Protein AF-A0A973CCP9-F1 (afdb_monomer_lite)

Secondary structure (DSSP, 8-state):
-HHHHHHHHHHHHHHHHTT---PPP----TT-----TT-----TTTS-------HHHHHHTPPPPP-----HHHHHHHHT------TT-EE----TT-HHHH-TT-TTS-HHHHSEE--TT-

Radius of gyration: 43.14 Å; chains: 1; bounding box: 107×55×73 Å

pLDDT: mean 78.89, std 13.03, range [52.41, 97.5]

Structure (mmCIF, N/CA/C/O backbone):
data_AF-A0A973CCP9-F1
#
_entry.id   AF-A0A973CCP9-F1
#
loop_
_atom_site.group_PDB
_atom_site.id
_atom_site.type_symbol
_atom_site.label_atom_id
_atom_site.label_alt_id
_atom_site.label_comp_id
_atom_site.label_asym_id
_atom_site.label_entity_id
_atom_site.label_seq_id
_atom_site.pdbx_PDB_ins_code
_atom_site.Cartn_x
_atom_site.Cartn_y
_atom_site.Cartn_z
_atom_site.occupancy
_atom_site.B_iso_or_equiv
_atom_site.auth_seq_id
_atom_site.auth_comp_id
_atom_site.auth_asym_id
_atom_site.auth_atom_id
_atom_site.pdbx_PDB_model_num
ATOM 1 N N . MET A 1 1 ? 90.053 -28.017 9.171 1.00 55.50 1 MET A N 1
ATOM 2 C CA . MET A 1 1 ? 88.942 -28.929 8.786 1.00 55.50 1 MET A CA 1
ATOM 3 C C . MET A 1 1 ? 87.514 -28.386 9.021 1.00 55.50 1 MET A C 1
ATOM 5 O O . MET A 1 1 ? 86.576 -29.005 8.535 1.00 55.50 1 MET A O 1
ATOM 9 N N . LYS A 1 2 ? 87.295 -27.249 9.716 1.00 58.47 2 LYS A N 1
ATOM 10 C CA . LYS A 1 2 ? 85.937 -26.723 10.021 1.00 58.47 2 LYS A CA 1
ATOM 11 C C . LYS A 1 2 ? 85.331 -25.833 8.913 1.00 58.47 2 LYS A C 1
ATOM 13 O O . LYS A 1 2 ? 84.115 -25.786 8.775 1.00 58.47 2 LYS A O 1
ATOM 18 N N . HIS A 1 3 ? 86.164 -25.172 8.101 1.00 62.78 3 HIS A N 1
ATOM 19 C CA . HIS A 1 3 ? 85.718 -24.270 7.024 1.00 62.78 3 HIS A CA 1
ATOM 20 C C . HIS A 1 3 ? 85.290 -25.003 5.745 1.00 62.78 3 HIS A C 1
ATOM 22 O O . HIS A 1 3 ? 84.339 -24.577 5.107 1.00 62.78 3 HIS A O 1
ATOM 28 N N . TYR A 1 4 ? 85.901 -26.152 5.435 1.00 71.88 4 TYR A N 1
ATOM 29 C CA . TYR A 1 4 ? 85.526 -27.011 4.301 1.00 71.88 4 TYR A CA 1
ATOM 30 C C . TYR A 1 4 ? 84.065 -27.486 4.390 1.00 71.88 4 TYR A C 1
ATOM 32 O O . TYR A 1 4 ? 83.339 -27.385 3.412 1.00 71.88 4 TYR A O 1
ATOM 40 N N . LYS A 1 5 ? 83.589 -27.891 5.580 1.00 68.56 5 LYS A N 1
ATOM 41 C CA . LYS A 1 5 ? 82.180 -28.282 5.781 1.00 68.56 5 LYS A CA 1
ATOM 42 C C . LYS A 1 5 ? 81.213 -27.109 5.579 1.00 68.56 5 LYS A C 1
ATOM 44 O O . LYS A 1 5 ? 80.150 -27.296 5.007 1.00 68.56 5 LYS A O 1
ATOM 49 N N . LYS A 1 6 ? 81.588 -25.898 6.015 1.00 71.62 6 LYS A N 1
ATOM 50 C CA . LYS A 1 6 ? 80.779 -24.682 5.808 1.00 71.62 6 LYS A CA 1
ATOM 51 C C . LYS A 1 6 ? 80.747 -24.261 4.337 1.00 71.62 6 LYS A C 1
ATOM 53 O O . LYS A 1 6 ? 79.704 -23.842 3.857 1.00 71.62 6 LYS A O 1
ATOM 58 N N . LEU A 1 7 ? 81.866 -24.418 3.630 1.00 73.31 7 LEU A N 1
ATOM 59 C CA . LEU A 1 7 ? 81.975 -24.119 2.203 1.00 73.31 7 LEU A CA 1
ATOM 60 C C . LEU A 1 7 ? 81.182 -25.128 1.354 1.00 73.31 7 LEU A C 1
ATOM 62 O O . LEU A 1 7 ? 80.505 -24.734 0.414 1.00 73.31 7 LEU A O 1
ATOM 66 N N . LEU A 1 8 ? 81.181 -26.407 1.743 1.00 73.81 8 LEU A N 1
ATOM 67 C CA . LEU A 1 8 ? 80.406 -27.457 1.074 1.00 73.81 8 LEU A CA 1
ATOM 68 C C . LEU A 1 8 ? 78.891 -27.246 1.251 1.00 73.81 8 LEU A C 1
ATOM 70 O O . LEU A 1 8 ? 78.138 -27.374 0.291 1.00 73.81 8 LEU A O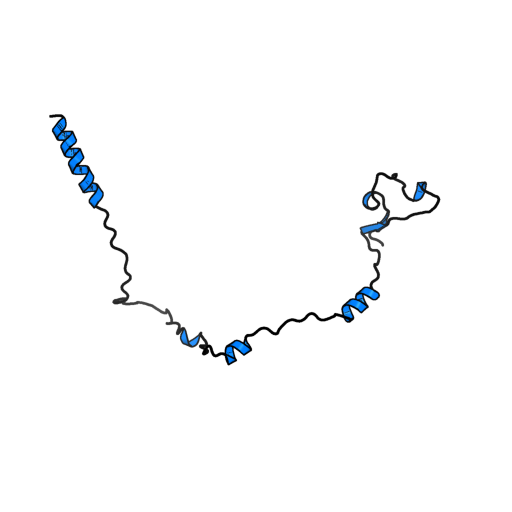 1
ATOM 74 N N . VAL A 1 9 ? 78.446 -26.820 2.440 1.00 74.56 9 VAL A N 1
ATOM 75 C CA . VAL A 1 9 ? 77.039 -26.444 2.684 1.00 74.56 9 VAL A CA 1
ATOM 76 C C . VAL A 1 9 ? 76.645 -25.175 1.914 1.00 74.56 9 VAL A C 1
ATOM 78 O O . VAL A 1 9 ? 75.548 -25.116 1.366 1.00 74.56 9 VAL A O 1
ATOM 81 N N . ALA A 1 10 ? 77.538 -24.183 1.818 1.00 79.00 10 ALA A N 1
ATOM 82 C CA . ALA A 1 10 ? 77.274 -22.944 1.082 1.00 79.00 10 ALA A CA 1
ATOM 83 C C . ALA A 1 10 ? 77.123 -23.163 -0.435 1.00 79.00 10 ALA A C 1
ATOM 85 O O . ALA A 1 10 ? 76.340 -22.465 -1.072 1.00 79.00 10 ALA A O 1
ATOM 86 N N . VAL A 1 11 ? 77.833 -24.143 -1.005 1.00 77.75 11 VAL A N 1
ATOM 87 C CA . VAL A 1 11 ? 77.730 -24.496 -2.433 1.00 77.75 11 VAL A CA 1
ATOM 88 C C . VAL A 1 11 ? 76.528 -25.405 -2.721 1.00 77.75 11 VAL A C 1
ATOM 90 O O . VAL A 1 11 ? 75.932 -25.300 -3.788 1.00 77.75 11 VAL A O 1
ATOM 93 N N . ALA A 1 12 ? 76.124 -26.262 -1.779 1.00 75.12 12 ALA A N 1
ATOM 94 C CA . ALA A 1 12 ? 74.995 -27.177 -1.976 1.00 75.12 12 ALA A CA 1
ATOM 95 C C . ALA A 1 12 ? 73.621 -26.475 -1.966 1.00 75.12 12 ALA A C 1
ATOM 97 O O . ALA A 1 12 ? 72.704 -26.900 -2.666 1.00 75.12 12 ALA A O 1
ATOM 98 N N . LEU A 1 13 ? 73.471 -25.389 -1.201 1.00 73.75 13 LEU A N 1
ATOM 99 C CA . LEU A 1 13 ? 72.198 -24.682 -1.034 1.00 73.75 13 LEU A CA 1
ATOM 100 C C . LEU A 1 13 ? 71.617 -24.063 -2.332 1.00 73.75 13 LEU A C 1
ATOM 102 O O . LEU A 1 13 ? 70.427 -24.263 -2.581 1.00 73.75 13 LEU A O 1
ATOM 106 N N . PRO A 1 14 ? 72.386 -23.359 -3.191 1.00 72.50 14 PRO A N 1
ATOM 107 C CA . PRO A 1 14 ? 71.840 -22.795 -4.430 1.00 72.50 14 PRO A CA 1
ATOM 108 C C . PRO A 1 14 ? 71.482 -23.855 -5.484 1.00 72.50 14 PRO A C 1
ATOM 110 O O . PRO A 1 14 ? 70.583 -23.624 -6.287 1.00 72.50 14 PRO A O 1
ATOM 113 N N . VAL A 1 15 ? 72.125 -25.030 -5.465 1.00 74.12 15 VAL A N 1
ATOM 114 C CA . VAL A 1 15 ? 71.835 -26.127 -6.411 1.00 74.12 15 VAL A CA 1
ATOM 115 C C . VAL A 1 15 ? 70.451 -26.729 -6.157 1.00 74.12 15 VAL A C 1
ATOM 117 O O . VAL A 1 15 ? 69.745 -27.070 -7.101 1.00 74.12 15 VAL A O 1
ATOM 120 N N . ILE A 1 16 ? 70.030 -26.806 -4.892 1.00 71.12 16 ILE A N 1
ATOM 121 C CA . ILE A 1 16 ? 68.711 -27.334 -4.512 1.00 71.12 16 ILE A CA 1
ATOM 122 C C . ILE A 1 16 ? 67.592 -26.332 -4.858 1.00 71.12 16 ILE A C 1
ATOM 124 O O . ILE A 1 16 ? 66.481 -26.742 -5.186 1.00 71.12 16 ILE A O 1
ATOM 128 N N . LEU A 1 17 ? 67.877 -25.023 -4.846 1.00 67.56 17 LEU A N 1
ATOM 129 C CA . LEU A 1 17 ? 66.895 -23.981 -5.180 1.00 67.56 17 LEU A CA 1
ATOM 130 C C . LEU A 1 17 ? 66.647 -23.812 -6.690 1.00 67.56 17 LEU A C 1
ATOM 132 O O . LEU A 1 17 ? 65.606 -23.282 -7.069 1.00 67.56 17 LEU A O 1
ATOM 136 N N . ALA A 1 18 ? 67.553 -24.275 -7.557 1.00 70.38 18 ALA A N 1
ATOM 137 C CA . ALA A 1 18 ? 67.406 -24.161 -9.013 1.00 70.38 18 ALA A CA 1
ATOM 138 C C . ALA A 1 18 ? 66.460 -25.215 -9.639 1.00 70.38 18 ALA A C 1
ATOM 140 O O . ALA A 1 18 ? 66.293 -25.242 -10.855 1.00 70.38 18 ALA A O 1
ATOM 141 N N . GLY A 1 19 ? 65.840 -26.084 -8.830 1.00 60.53 19 GLY A N 1
ATOM 142 C CA . GLY A 1 19 ? 65.031 -27.217 -9.299 1.00 60.53 19 GLY A CA 1
ATOM 143 C C . GLY A 1 19 ? 63.575 -26.921 -9.684 1.00 60.53 19 GLY A C 1
ATOM 144 O O . GLY A 1 19 ? 62.910 -27.817 -10.194 1.00 60.53 19 GLY A O 1
ATOM 145 N N . CYS A 1 20 ? 63.055 -25.707 -9.472 1.00 69.50 20 CYS A N 1
ATOM 146 C CA . CYS A 1 20 ? 61.669 -25.370 -9.826 1.00 69.50 20 CYS A CA 1
ATOM 147 C C . CYS A 1 20 ? 61.594 -24.479 -11.069 1.00 69.50 20 CYS A C 1
ATOM 149 O O . CYS A 1 20 ? 61.378 -23.272 -10.973 1.00 69.50 20 CYS A O 1
ATOM 151 N N . THR A 1 21 ? 61.695 -25.084 -12.251 1.00 69.00 21 THR A N 1
ATOM 152 C CA . THR A 1 21 ? 61.092 -24.510 -13.459 1.00 69.00 21 THR A CA 1
ATOM 153 C C . THR A 1 21 ? 59.752 -25.204 -13.662 1.00 69.00 21 THR A C 1
ATOM 155 O O . THR A 1 21 ? 59.724 -26.395 -13.960 1.00 69.00 21 THR A O 1
ATOM 158 N N . VAL A 1 22 ? 58.642 -24.495 -13.461 1.00 70.62 22 VAL A N 1
ATOM 159 C CA . VAL A 1 22 ? 57.309 -25.010 -13.796 1.00 70.62 22 VAL A CA 1
ATOM 160 C C . VAL A 1 22 ? 57.125 -24.803 -15.300 1.00 70.62 22 VAL A C 1
ATOM 162 O O . VAL A 1 22 ? 57.052 -23.648 -15.725 1.00 70.62 22 VAL A O 1
ATOM 165 N N . PRO A 1 23 ? 57.072 -25.859 -16.131 1.00 68.75 23 PRO A N 1
ATOM 166 C CA . PRO A 1 23 ? 56.644 -25.692 -17.506 1.00 68.75 23 PRO A CA 1
ATOM 167 C C . PRO A 1 23 ? 55.140 -25.410 -17.463 1.00 68.75 23 PRO A C 1
ATOM 169 O O . PRO A 1 23 ? 54.376 -26.183 -16.887 1.00 68.75 23 PRO A O 1
ATOM 172 N N . GLY A 1 24 ? 54.720 -24.264 -17.999 1.00 73.44 24 GLY A N 1
ATOM 173 C CA . GLY A 1 24 ? 53.306 -23.907 -18.077 1.00 73.44 24 GLY A CA 1
ATOM 174 C C . GLY A 1 24 ? 52.518 -24.994 -18.806 1.00 73.44 24 GLY A C 1
ATOM 175 O O . GLY A 1 24 ? 52.967 -25.511 -19.828 1.00 73.44 24 GLY A O 1
ATOM 176 N N . ALA A 1 25 ? 51.352 -25.354 -18.273 1.00 74.12 25 ALA A N 1
ATOM 177 C CA . ALA A 1 25 ? 50.447 -26.262 -18.959 1.00 74.12 25 ALA A CA 1
ATOM 178 C C . ALA A 1 25 ? 49.916 -25.578 -20.226 1.00 74.12 25 ALA A C 1
ATOM 180 O O . ALA A 1 25 ? 49.394 -24.465 -20.162 1.00 74.12 25 ALA A O 1
ATOM 181 N N . TYR A 1 26 ? 50.037 -26.249 -21.365 1.00 72.94 26 TYR A N 1
ATOM 182 C CA . TYR A 1 26 ? 49.360 -25.884 -22.602 1.00 72.94 26 TYR A CA 1
ATOM 183 C C . TYR A 1 26 ? 48.478 -27.062 -23.019 1.00 72.94 26 TYR A C 1
ATOM 185 O O . TYR A 1 26 ? 48.871 -28.221 -22.908 1.00 72.94 26 TYR A O 1
ATOM 193 N N . LEU A 1 27 ? 47.253 -26.763 -23.437 1.00 74.19 27 LEU A N 1
ATOM 194 C CA . LEU A 1 27 ? 46.326 -27.737 -23.999 1.00 74.19 27 LEU A CA 1
ATOM 195 C C . LEU A 1 27 ? 46.525 -27.726 -25.515 1.00 74.19 27 LEU A C 1
ATOM 197 O O . LEU A 1 27 ? 46.102 -26.784 -26.180 1.00 74.19 27 LEU A O 1
ATOM 201 N N . ASN A 1 28 ? 47.199 -28.747 -26.045 1.00 65.44 28 ASN A N 1
ATOM 202 C CA . ASN A 1 28 ? 47.232 -29.002 -27.483 1.00 65.44 28 ASN A CA 1
ATOM 203 C C . ASN A 1 28 ? 46.008 -29.834 -27.861 1.00 65.44 28 ASN A C 1
ATOM 205 O O . ASN A 1 28 ? 45.820 -30.930 -27.342 1.00 65.44 28 ASN A O 1
ATOM 209 N N . LEU A 1 29 ? 45.199 -29.302 -28.773 1.00 69.31 29 LEU A N 1
ATOM 210 C CA . LEU A 1 29 ? 43.987 -29.941 -29.290 1.00 69.31 29 LEU A CA 1
ATOM 211 C C . LEU A 1 29 ? 44.254 -30.816 -30.530 1.00 69.31 29 LEU A C 1
ATOM 213 O O . LEU A 1 29 ? 43.318 -31.370 -31.091 1.00 69.31 29 LEU A O 1
ATOM 217 N N . ASP A 1 30 ? 45.514 -30.954 -30.949 1.00 61.41 30 ASP A N 1
ATOM 218 C CA . ASP A 1 30 ? 45.864 -31.484 -32.275 1.00 61.41 30 ASP A CA 1
ATOM 219 C C . ASP A 1 30 ? 45.971 -33.011 -32.383 1.00 61.41 30 ASP A C 1
ATOM 221 O O . ASP A 1 30 ? 46.304 -33.505 -33.455 1.00 61.41 30 ASP A O 1
ATOM 225 N N . ASP A 1 31 ? 45.666 -33.789 -31.340 1.00 60.62 31 ASP A N 1
ATOM 226 C CA . ASP A 1 31 ? 45.580 -35.249 -31.511 1.00 60.62 31 ASP A CA 1
ATOM 227 C C . ASP A 1 31 ? 44.683 -35.931 -30.475 1.00 60.62 31 ASP A C 1
ATOM 229 O O . ASP A 1 31 ? 45.066 -36.882 -29.785 1.00 60.62 31 ASP A O 1
ATOM 233 N N . THR A 1 32 ? 43.453 -35.435 -30.338 1.00 55.81 32 THR A N 1
ATOM 234 C CA . THR A 1 32 ? 42.433 -36.237 -29.668 1.00 55.81 32 THR A CA 1
ATOM 235 C C . THR A 1 32 ? 41.871 -37.203 -30.702 1.00 55.81 32 THR A C 1
ATOM 237 O O . THR A 1 32 ? 40.994 -36.859 -31.491 1.00 55.81 32 THR A O 1
ATOM 240 N N . ASN A 1 33 ? 42.358 -38.447 -30.673 1.00 57.31 33 ASN A N 1
ATOM 241 C CA . ASN A 1 33 ? 41.546 -39.607 -31.041 1.00 57.31 33 ASN A CA 1
ATOM 242 C C . ASN A 1 33 ? 40.384 -39.687 -30.043 1.00 57.31 33 ASN A C 1
ATOM 244 O O . ASN A 1 33 ? 40.350 -40.548 -29.159 1.00 57.31 33 ASN A O 1
ATOM 248 N N . ASP A 1 34 ? 39.473 -38.719 -30.148 1.00 53.78 34 ASP A N 1
ATOM 249 C CA . ASP A 1 34 ? 38.277 -38.614 -29.345 1.00 53.78 34 ASP A CA 1
ATOM 250 C C . ASP A 1 34 ? 37.425 -39.827 -29.681 1.00 53.78 34 ASP A C 1
ATOM 252 O O . ASP A 1 34 ? 36.630 -39.859 -30.619 1.00 53.78 34 ASP A O 1
ATOM 256 N N . SER A 1 35 ? 37.557 -40.838 -28.832 1.00 52.81 35 SER A N 1
ATOM 257 C CA . SER A 1 35 ? 36.467 -41.751 -28.528 1.00 52.81 35 SER A CA 1
ATOM 258 C C . SER A 1 35 ? 35.387 -40.969 -27.765 1.00 52.81 35 SER A C 1
ATOM 260 O O . SER A 1 35 ? 35.011 -41.326 -26.650 1.00 52.81 35 SER A O 1
ATOM 262 N N . ALA A 1 36 ? 34.895 -39.877 -28.357 1.00 53.19 36 ALA A N 1
ATOM 263 C CA . ALA A 1 36 ? 33.667 -39.214 -27.967 1.00 53.19 36 ALA A CA 1
ATOM 264 C C . ALA A 1 36 ? 32.522 -40.096 -28.469 1.00 53.19 36 ALA A C 1
ATOM 266 O O . ALA A 1 36 ? 31.855 -39.812 -29.461 1.00 53.19 36 ALA A O 1
ATOM 267 N N . ASN A 1 37 ? 32.319 -41.218 -27.782 1.00 52.59 37 ASN A N 1
ATOM 268 C CA . ASN A 1 37 ? 31.067 -41.945 -27.867 1.00 52.59 37 ASN A CA 1
ATOM 269 C C . ASN A 1 37 ? 29.964 -40.981 -27.397 1.00 52.59 37 ASN A C 1
ATOM 271 O O . ASN A 1 37 ? 29.798 -40.765 -26.200 1.00 52.59 37 ASN A O 1
ATOM 275 N N . ASN A 1 38 ? 29.243 -40.395 -28.356 1.00 52.41 38 ASN A N 1
ATOM 276 C CA . ASN A 1 38 ? 28.054 -39.561 -28.168 1.00 52.41 38 ASN A CA 1
ATOM 277 C C . ASN A 1 38 ? 28.214 -38.323 -27.273 1.00 52.41 38 ASN A C 1
ATOM 279 O O . ASN A 1 38 ? 27.388 -38.079 -26.393 1.00 52.41 38 ASN A O 1
ATOM 283 N N . THR A 1 39 ? 29.186 -37.462 -27.565 1.00 53.34 39 THR A N 1
ATOM 284 C CA . THR A 1 39 ? 28.928 -36.033 -27.349 1.00 53.34 39 THR A CA 1
ATOM 285 C C . THR A 1 39 ? 28.445 -35.501 -28.681 1.00 53.34 39 THR A C 1
ATOM 287 O O . THR A 1 39 ? 29.256 -35.220 -29.559 1.00 53.34 39 THR A O 1
ATOM 290 N N . GLU A 1 40 ? 27.123 -35.437 -28.861 1.00 60.81 40 GLU A N 1
ATOM 291 C CA . GLU A 1 40 ? 26.541 -34.664 -29.953 1.00 60.81 40 GLU A CA 1
ATOM 292 C C . GLU A 1 40 ? 27.255 -33.315 -29.974 1.00 60.81 40 GLU A C 1
ATOM 294 O O . GLU A 1 40 ? 27.246 -32.583 -28.980 1.00 60.81 40 GLU A O 1
ATOM 299 N N . THR A 1 41 ? 27.958 -33.028 -31.065 1.00 60.88 41 THR A N 1
ATOM 300 C CA . THR A 1 41 ? 28.533 -31.715 -31.315 1.00 60.88 41 THR A CA 1
ATOM 301 C C . THR A 1 41 ? 27.356 -30.761 -31.386 1.00 60.88 41 THR A C 1
ATOM 303 O O . THR A 1 41 ? 26.719 -30.633 -32.427 1.00 60.88 41 THR A O 1
ATOM 306 N N . ILE A 1 42 ? 26.993 -30.185 -30.241 1.00 64.50 42 ILE A N 1
ATOM 307 C CA . ILE A 1 42 ? 25.915 -29.218 -30.142 1.00 64.50 42 ILE A CA 1
ATOM 308 C C . ILE A 1 42 ? 26.314 -28.070 -31.055 1.00 64.50 42 ILE A C 1
ATOM 310 O O . ILE A 1 42 ? 27.220 -27.299 -30.726 1.00 64.50 42 ILE A O 1
ATOM 314 N N . ASP A 1 43 ? 25.649 -27.976 -32.202 1.00 73.81 43 ASP A N 1
ATOM 315 C CA . ASP A 1 43 ? 25.806 -26.832 -33.072 1.00 73.81 43 ASP A CA 1
ATOM 316 C C . ASP A 1 43 ? 25.175 -25.635 -32.361 1.00 73.81 43 ASP A C 1
ATOM 318 O O . ASP A 1 43 ? 23.957 -25.475 -32.255 1.00 73.81 43 ASP A O 1
ATOM 322 N N . ILE A 1 44 ? 26.042 -24.814 -31.778 1.00 73.88 44 ILE A N 1
ATOM 323 C CA . ILE A 1 44 ? 25.675 -23.622 -31.016 1.00 73.88 44 ILE A CA 1
ATOM 324 C C . ILE A 1 44 ? 24.897 -22.646 -31.914 1.00 73.88 44 ILE A C 1
ATOM 326 O O . ILE A 1 44 ? 24.087 -21.863 -31.415 1.00 73.88 44 ILE A O 1
ATOM 330 N N . LEU A 1 45 ? 25.101 -22.723 -33.235 1.00 74.56 45 LEU A N 1
ATOM 331 C CA . LEU A 1 45 ? 24.401 -21.915 -34.229 1.00 74.56 45 LEU A CA 1
ATOM 332 C C . LEU A 1 45 ? 22.925 -22.306 -34.355 1.00 74.56 45 LEU A C 1
ATOM 334 O O . LEU A 1 45 ? 22.098 -21.440 -34.624 1.00 74.56 45 LEU A O 1
ATOM 338 N N . GLU A 1 46 ? 22.568 -23.566 -34.088 1.00 79.00 46 GLU A N 1
ATOM 339 C CA . GLU A 1 46 ? 21.172 -24.026 -34.104 1.00 79.00 46 GLU A CA 1
ATOM 340 C C . GLU A 1 46 ? 20.389 -23.542 -32.868 1.00 79.00 46 GLU A C 1
ATOM 342 O O . GLU A 1 46 ? 19.160 -23.484 -32.866 1.00 79.00 46 GLU A O 1
ATOM 347 N N . ARG A 1 47 ? 21.095 -23.143 -31.801 1.00 81.00 47 ARG A N 1
ATOM 348 C CA . ARG A 1 47 ? 20.500 -22.741 -30.512 1.00 81.00 47 ARG A CA 1
ATOM 349 C C . ARG A 1 47 ? 20.549 -21.241 -30.244 1.00 81.00 47 ARG A C 1
ATOM 351 O O . ARG A 1 47 ? 20.057 -20.796 -29.205 1.00 81.00 47 ARG A O 1
ATOM 358 N N . VAL A 1 48 ? 21.138 -20.454 -31.144 1.00 85.06 48 VAL A N 1
ATOM 359 C CA . VAL A 1 48 ? 21.324 -19.013 -30.954 1.00 85.06 48 VAL A CA 1
ATOM 360 C C . VAL A 1 48 ? 20.756 -18.240 -32.133 1.00 85.06 48 VAL A C 1
ATOM 362 O O . VAL A 1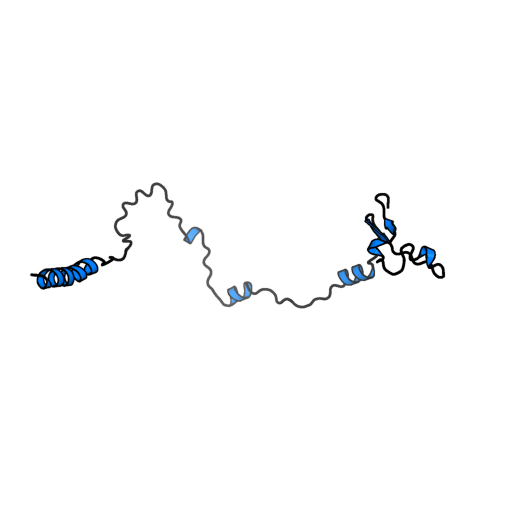 48 ? 21.096 -18.465 -33.287 1.00 85.06 48 VAL A O 1
ATOM 365 N N . ASN A 1 49 ? 19.933 -17.242 -31.818 1.00 86.06 49 ASN A N 1
ATOM 366 C CA . ASN A 1 49 ? 19.482 -16.271 -32.801 1.00 86.06 49 ASN A CA 1
ATOM 367 C C . ASN A 1 49 ? 20.445 -15.082 -32.830 1.00 86.06 49 ASN A C 1
ATOM 369 O O . ASN A 1 49 ? 20.551 -14.334 -31.854 1.00 86.06 49 ASN A O 1
ATOM 373 N N . VAL A 1 50 ? 21.129 -14.889 -33.957 1.00 84.38 50 VAL A N 1
ATOM 374 C CA . VAL A 1 50 ? 22.018 -13.742 -34.171 1.00 84.38 50 VAL A CA 1
ATOM 375 C C . VAL A 1 50 ? 21.229 -12.614 -34.825 1.00 84.38 50 VAL A C 1
ATOM 377 O O . VAL A 1 50 ? 20.696 -12.762 -35.923 1.00 84.38 50 VAL A O 1
ATOM 380 N N . TYR A 1 51 ? 21.171 -11.460 -34.161 1.00 86.88 51 TYR A N 1
ATOM 381 C CA . TYR A 1 51 ? 20.537 -10.261 -34.703 1.00 86.88 51 TYR A CA 1
ATOM 382 C C . TYR A 1 51 ? 21.556 -9.127 -34.838 1.00 86.88 51 TYR A C 1
ATOM 384 O O . TYR A 1 51 ? 22.299 -8.872 -33.889 1.00 86.88 51 TYR A O 1
ATOM 392 N N . PRO A 1 52 ? 21.575 -8.401 -35.971 1.00 88.25 52 PRO A N 1
ATOM 393 C CA . PRO A 1 52 ? 22.443 -7.244 -36.121 1.00 88.25 52 PRO A CA 1
ATOM 394 C C . PRO A 1 52 ? 22.014 -6.132 -35.159 1.00 88.25 52 PRO A C 1
ATOM 396 O O . PRO A 1 52 ? 20.827 -5.808 -35.043 1.00 88.25 52 PRO A O 1
ATOM 399 N N . LEU A 1 53 ? 22.994 -5.532 -34.484 1.00 88.44 53 LEU A N 1
ATOM 400 C CA . LEU A 1 53 ? 22.784 -4.427 -33.555 1.00 88.44 53 LEU A CA 1
ATOM 401 C C . LEU A 1 53 ? 22.642 -3.108 -34.330 1.00 88.44 53 LEU A C 1
ATOM 403 O O . LEU A 1 53 ? 23.593 -2.342 -34.462 1.00 88.44 53 LEU A O 1
ATOM 407 N N . THR A 1 54 ? 21.457 -2.861 -34.889 1.00 93.31 54 THR A N 1
ATOM 408 C CA . THR A 1 54 ? 21.129 -1.599 -35.572 1.00 93.31 54 THR A CA 1
ATOM 409 C C . THR A 1 54 ? 20.452 -0.611 -34.622 1.00 93.31 54 THR A C 1
ATOM 411 O O . THR A 1 54 ? 19.849 -1.004 -33.620 1.00 93.31 54 THR A O 1
ATOM 414 N N . ALA A 1 55 ? 20.514 0.685 -34.946 1.00 90.19 55 ALA A N 1
ATOM 415 C CA . ALA A 1 55 ? 19.840 1.731 -34.173 1.00 90.19 55 ALA A CA 1
ATOM 416 C C . ALA A 1 55 ? 18.321 1.488 -34.068 1.00 90.19 55 ALA A C 1
ATOM 418 O O . ALA A 1 55 ? 17.748 1.633 -32.989 1.00 90.19 55 ALA A O 1
ATOM 419 N N . ASP A 1 56 ? 17.695 1.029 -35.155 1.00 89.75 56 ASP A N 1
ATOM 420 C CA . ASP A 1 56 ? 16.263 0.716 -35.192 1.00 89.75 56 ASP A CA 1
ATOM 421 C C . ASP A 1 56 ? 15.909 -0.480 -34.296 1.00 89.75 56 ASP A C 1
ATOM 423 O O . ASP A 1 56 ? 14.946 -0.419 -33.526 1.00 89.75 56 ASP A O 1
ATOM 427 N N . LYS A 1 57 ? 16.718 -1.554 -34.312 1.00 87.75 57 LYS A N 1
ATOM 428 C CA . LYS A 1 57 ? 16.519 -2.688 -33.394 1.00 87.75 57 LYS A CA 1
ATOM 429 C C . LYS A 1 57 ? 16.713 -2.263 -31.942 1.00 87.75 57 LYS A C 1
ATOM 431 O O . LYS A 1 57 ? 15.906 -2.633 -31.095 1.00 87.75 57 LYS A O 1
ATOM 436 N N . MET A 1 58 ? 17.716 -1.440 -31.650 1.00 89.44 58 MET A N 1
ATOM 437 C CA . MET A 1 58 ? 17.932 -0.897 -30.305 1.00 89.44 58 MET A CA 1
ATOM 438 C C . MET A 1 58 ? 16.758 -0.040 -29.820 1.00 89.44 58 MET A C 1
ATOM 440 O O . MET A 1 58 ? 16.385 -0.115 -28.650 1.00 89.44 58 MET A O 1
ATOM 444 N N . ALA A 1 59 ? 16.132 0.730 -30.712 1.00 88.94 59 ALA A N 1
ATOM 445 C CA . ALA A 1 59 ? 14.949 1.516 -30.380 1.00 88.94 59 ALA A CA 1
ATOM 446 C C . ALA A 1 59 ? 13.749 0.636 -29.985 1.00 88.94 59 ALA A C 1
ATOM 448 O O . ALA A 1 59 ? 12.997 1.024 -29.092 1.00 88.94 59 ALA A O 1
ATOM 449 N N . SER A 1 60 ? 13.602 -0.558 -30.574 1.00 86.75 60 SER A N 1
ATOM 450 C CA . SER A 1 60 ? 12.525 -1.502 -30.223 1.00 86.75 60 SER A CA 1
ATOM 451 C C . SER A 1 60 ? 12.656 -2.108 -28.819 1.00 86.75 60 SER A C 1
ATOM 453 O O . SER A 1 60 ? 11.650 -2.434 -28.196 1.00 86.75 60 SER A O 1
ATOM 455 N N . TYR A 1 61 ? 13.879 -2.198 -28.289 1.00 87.62 61 TYR A N 1
ATOM 456 C CA . TYR A 1 61 ? 14.140 -2.668 -26.923 1.00 87.62 61 TYR A CA 1
ATOM 457 C C . TYR A 1 61 ? 14.085 -1.549 -25.881 1.00 87.62 61 TYR A C 1
ATOM 459 O O . TYR A 1 61 ? 14.280 -1.787 -24.687 1.00 87.62 61 TYR A O 1
ATOM 467 N N . LYS A 1 62 ? 13.834 -0.308 -26.308 1.00 89.25 62 LYS A N 1
ATOM 468 C CA . LYS A 1 62 ? 13.740 0.818 -25.392 1.00 89.25 62 LYS A CA 1
ATOM 469 C C . LYS A 1 62 ? 12.465 0.692 -24.568 1.00 89.25 62 LYS A C 1
ATOM 471 O O . LYS A 1 62 ? 11.361 0.750 -25.104 1.00 89.25 62 LYS A O 1
ATOM 476 N N . ALA A 1 63 ? 12.628 0.581 -23.253 1.00 87.75 63 ALA A N 1
ATOM 477 C CA . ALA A 1 63 ? 11.501 0.600 -22.336 1.00 87.75 63 ALA A CA 1
ATOM 478 C C . ALA A 1 63 ? 10.653 1.870 -22.555 1.00 87.75 63 ALA A C 1
ATOM 480 O O . ALA A 1 63 ? 11.212 2.960 -22.766 1.00 87.75 63 ALA A O 1
ATOM 481 N N . PRO A 1 64 ? 9.314 1.759 -22.508 1.00 86.69 64 PRO A N 1
ATOM 482 C CA . PRO A 1 64 ? 8.451 2.923 -22.590 1.00 86.69 64 PRO A CA 1
ATOM 483 C C . PRO A 1 64 ? 8.800 3.891 -21.457 1.00 86.69 64 PRO A C 1
ATOM 485 O O . PRO A 1 64 ? 9.075 3.488 -20.326 1.00 86.69 64 PRO A O 1
ATOM 488 N N . ARG A 1 65 ? 8.802 5.191 -21.761 1.00 88.12 65 ARG A N 1
ATOM 489 C CA . ARG A 1 65 ? 9.026 6.218 -20.740 1.00 88.12 65 ARG A CA 1
ATOM 490 C C . ARG A 1 65 ? 7.866 6.177 -19.750 1.00 88.12 65 ARG A C 1
ATOM 492 O O . ARG A 1 65 ? 6.725 6.428 -20.132 1.00 88.12 65 ARG A O 1
ATOM 499 N N . LEU A 1 66 ? 8.163 5.869 -18.492 1.00 88.69 66 LEU A N 1
ATOM 500 C CA . LEU A 1 66 ? 7.188 5.966 -17.413 1.00 88.69 66 LEU A CA 1
ATOM 501 C C . LEU A 1 66 ? 6.947 7.445 -17.100 1.00 88.69 66 LEU A C 1
ATOM 503 O O . LEU A 1 66 ? 7.890 8.225 -16.972 1.00 88.69 66 LEU A O 1
ATOM 507 N N . SER A 1 67 ? 5.682 7.825 -16.984 1.00 91.94 67 SER A N 1
ATOM 508 C CA . SER A 1 67 ? 5.260 9.137 -16.505 1.00 91.94 67 SER A CA 1
ATOM 509 C C . SER A 1 67 ? 4.387 8.947 -15.274 1.00 91.94 67 SER A C 1
ATOM 511 O O . SER A 1 67 ? 3.679 7.943 -15.168 1.00 91.94 67 SER A O 1
ATOM 513 N N . ALA A 1 68 ? 4.397 9.919 -14.363 1.00 92.06 68 ALA A N 1
ATOM 514 C CA . ALA A 1 68 ? 3.429 9.938 -13.277 1.00 92.06 68 ALA A CA 1
ATOM 515 C C . ALA A 1 68 ? 2.008 9.979 -13.864 1.00 92.06 68 ALA A C 1
ATOM 517 O O . ALA A 1 68 ? 1.740 10.707 -14.824 1.00 92.06 68 ALA A O 1
ATOM 518 N N . ARG A 1 69 ? 1.113 9.161 -13.312 1.00 93.38 69 ARG A N 1
ATOM 519 C CA . ARG A 1 69 ? -0.308 9.125 -13.661 1.00 93.38 69 ARG A CA 1
ATOM 520 C C . ARG A 1 69 ? -1.107 9.164 -12.369 1.00 93.38 69 ARG A C 1
ATOM 522 O O . ARG A 1 69 ? -0.762 8.467 -11.420 1.00 93.38 69 ARG A O 1
ATOM 529 N N . ILE A 1 70 ? -2.155 9.978 -12.353 1.00 94.25 70 ILE A N 1
ATOM 530 C CA . ILE A 1 70 ? -3.131 9.983 -11.263 1.00 94.25 70 ILE A CA 1
ATOM 531 C C . ILE A 1 70 ? -3.945 8.683 -11.289 1.00 94.25 70 ILE A C 1
ATOM 533 O O . ILE A 1 70 ? -4.168 8.120 -12.364 1.00 94.25 70 ILE A O 1
ATOM 537 N N . ASN A 1 71 ? -4.382 8.214 -10.119 1.00 96.38 71 ASN A N 1
ATOM 538 C CA . ASN A 1 71 ? -5.202 7.012 -9.982 1.00 96.38 71 ASN A CA 1
ATOM 539 C C . ASN A 1 71 ? -6.554 7.357 -9.328 1.00 96.38 71 ASN A C 1
ATOM 541 O O . ASN A 1 71 ? -6.732 7.117 -8.134 1.00 96.38 71 ASN A O 1
ATOM 545 N N . PRO A 1 72 ? -7.519 7.884 -10.106 1.00 96.69 72 PRO A N 1
ATOM 546 C CA . PRO A 1 72 ? -8.812 8.306 -9.569 1.00 96.69 72 PRO A CA 1
ATOM 547 C C . PRO A 1 72 ? -9.634 7.142 -8.995 1.00 96.69 72 PRO A C 1
ATOM 549 O O . PRO A 1 72 ? -10.491 7.355 -8.144 1.00 96.69 72 PRO A O 1
ATOM 552 N N . GLU A 1 73 ? -9.379 5.903 -9.433 1.00 97.00 73 GLU A N 1
ATOM 553 C CA . GLU A 1 73 ? -10.032 4.719 -8.868 1.00 97.00 73 GLU A CA 1
ATOM 554 C C . GLU A 1 73 ? -9.568 4.468 -7.428 1.00 97.00 73 GLU A C 1
ATOM 556 O O . GLU A 1 73 ? -10.383 4.171 -6.554 1.00 97.00 73 GLU A O 1
ATOM 561 N N . LEU A 1 74 ? -8.265 4.610 -7.165 1.00 96.56 74 LEU A N 1
ATOM 562 C CA . LEU A 1 74 ? -7.731 4.523 -5.808 1.00 96.56 74 LEU A CA 1
ATOM 563 C C . LEU A 1 74 ? -8.251 5.672 -4.943 1.00 96.56 74 LEU A C 1
ATOM 565 O O . LEU A 1 74 ? -8.664 5.424 -3.813 1.00 96.56 74 LEU A O 1
ATOM 569 N N . ASP A 1 75 ? -8.292 6.891 -5.482 1.00 97.50 75 ASP A N 1
ATOM 570 C CA . ASP A 1 75 ? -8.815 8.056 -4.761 1.00 97.50 75 ASP A CA 1
ATOM 571 C C . ASP A 1 75 ? -10.279 7.839 -4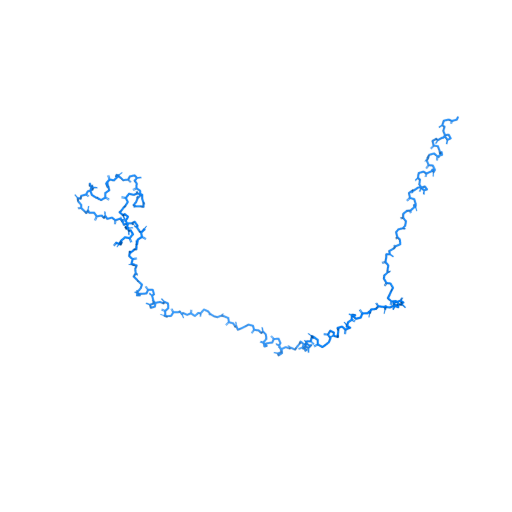.342 1.00 97.50 75 ASP A C 1
ATOM 573 O O . ASP A 1 75 ? -10.644 8.085 -3.192 1.00 97.50 75 ASP A O 1
ATOM 577 N N . ALA A 1 76 ? -11.109 7.289 -5.235 1.00 97.44 76 ALA A N 1
ATOM 578 C CA . ALA A 1 76 ? -12.495 6.941 -4.924 1.00 97.44 76 ALA A CA 1
ATOM 579 C C . ALA A 1 76 ? -12.604 5.841 -3.851 1.00 97.44 76 ALA A C 1
ATOM 581 O O . ALA A 1 76 ? -13.456 5.928 -2.966 1.00 97.44 76 ALA A O 1
ATOM 582 N N . LYS A 1 77 ? -11.732 4.823 -3.891 1.00 97.00 77 LYS A N 1
ATOM 583 C CA . LYS A 1 77 ? -11.692 3.760 -2.869 1.00 97.00 77 LYS A CA 1
ATOM 584 C C . LYS A 1 77 ? -11.270 4.289 -1.502 1.00 97.00 77 LYS A C 1
ATOM 586 O O . LYS A 1 77 ? -11.839 3.866 -0.504 1.00 97.00 77 LYS A O 1
ATOM 591 N N . LEU A 1 78 ? -10.306 5.207 -1.456 1.00 96.38 78 LEU A N 1
ATOM 592 C CA . LEU A 1 78 ? -9.878 5.858 -0.218 1.00 96.38 78 LEU A CA 1
ATOM 593 C C . LEU A 1 78 ? -10.982 6.752 0.352 1.00 96.38 78 LEU A C 1
ATOM 595 O O . LEU A 1 78 ? -11.221 6.722 1.554 1.00 96.38 78 LEU A O 1
ATOM 599 N N . ALA A 1 79 ? -11.692 7.495 -0.502 1.00 96.75 79 ALA A N 1
ATOM 600 C CA . ALA A 1 79 ? -12.818 8.327 -0.080 1.00 96.75 79 ALA A CA 1
ATOM 601 C C . ALA A 1 79 ? -13.984 7.507 0.501 1.00 96.75 79 ALA A C 1
ATOM 603 O O . ALA A 1 79 ? -14.693 7.990 1.378 1.00 96.75 79 ALA A O 1
ATOM 604 N N . ALA A 1 80 ? -14.177 6.276 0.023 1.00 96.75 80 ALA A N 1
ATOM 605 C CA . ALA A 1 80 ? -15.202 5.353 0.507 1.00 96.75 80 ALA A CA 1
ATOM 606 C C . ALA A 1 80 ? -14.699 4.373 1.586 1.00 96.75 80 ALA A C 1
ATOM 608 O O . ALA A 1 80 ? -15.434 3.461 1.966 1.00 96.75 80 ALA A O 1
ATOM 609 N N . TYR A 1 81 ? -13.451 4.499 2.045 1.00 97.19 81 TYR A N 1
ATOM 610 C CA . TYR A 1 81 ? -12.868 3.551 2.987 1.00 97.19 81 TYR A CA 1
ATOM 611 C C . TYR A 1 81 ? -13.456 3.728 4.389 1.00 97.19 81 TYR A C 1
ATOM 613 O O . TYR A 1 81 ? -13.436 4.819 4.955 1.00 97.19 81 TYR A O 1
ATOM 621 N N . GLU A 1 82 ? -13.909 2.622 4.974 1.00 96.94 82 GLU A N 1
ATOM 622 C CA . GLU A 1 82 ? -14.417 2.565 6.339 1.00 96.94 82 GLU A CA 1
ATOM 623 C C . GLU A 1 82 ? -13.763 1.393 7.073 1.00 96.94 82 GLU A C 1
ATOM 625 O O . GLU A 1 82 ? -13.725 0.266 6.571 1.00 96.94 82 GLU A O 1
ATOM 630 N N . TYR A 1 83 ? -13.239 1.665 8.269 1.00 95.44 83 TYR A N 1
ATOM 631 C CA . TYR A 1 83 ?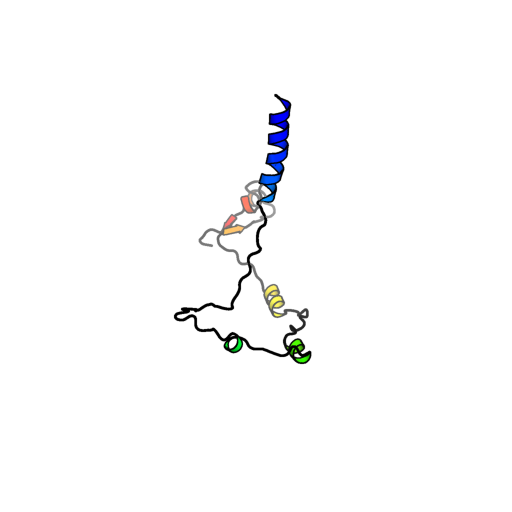 -12.695 0.625 9.132 1.00 95.44 83 TYR A CA 1
ATOM 632 C C . TYR A 1 83 ? -13.825 -0.120 9.842 1.00 95.44 83 TYR A C 1
ATOM 634 O O . TYR A 1 83 ? -14.719 0.501 10.416 1.00 95.44 83 TYR A O 1
ATOM 642 N N . ARG A 1 84 ? -13.761 -1.453 9.841 1.00 94.62 84 ARG A N 1
ATOM 643 C CA . ARG A 1 84 ? -14.701 -2.313 10.565 1.00 94.62 84 ARG A CA 1
ATOM 644 C C . ARG A 1 84 ? -13.965 -3.031 11.680 1.00 94.62 84 ARG A C 1
ATOM 646 O O . ARG A 1 84 ? -12.959 -3.681 11.420 1.00 94.62 84 ARG A O 1
ATOM 653 N N . VAL A 1 85 ? -14.505 -2.911 12.886 1.00 94.81 85 VAL A N 1
ATOM 654 C CA . VAL A 1 85 ?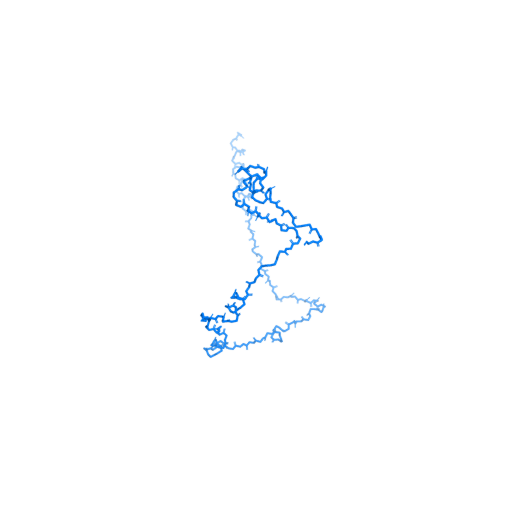 -13.982 -3.573 14.081 1.00 94.81 85 VAL A CA 1
ATOM 655 C C . VAL A 1 85 ? -14.046 -5.091 13.903 1.00 94.81 85 VAL A C 1
ATOM 657 O O . VAL A 1 85 ? -15.059 -5.615 13.432 1.00 94.81 85 VAL A O 1
ATOM 660 N N . GLY A 1 86 ? -12.968 -5.780 14.270 1.00 94.75 86 GLY A N 1
ATOM 661 C CA . GLY A 1 86 ? -12.857 -7.236 14.208 1.00 94.75 86 GLY A CA 1
ATOM 662 C C . GLY A 1 86 ? -12.378 -7.855 15.519 1.00 94.75 86 GLY A C 1
ATOM 663 O O . GLY A 1 86 ? -11.871 -7.171 16.405 1.00 94.75 86 GLY A O 1
ATOM 664 N N . ALA A 1 87 ? -12.528 -9.175 15.637 1.00 94.31 87 ALA A N 1
ATOM 665 C CA . ALA A 1 87 ? -12.012 -9.931 16.775 1.00 94.31 87 ALA A CA 1
ATOM 666 C C . ALA A 1 87 ? -10.495 -9.726 16.935 1.00 94.31 87 ALA A C 1
ATOM 668 O O . ALA A 1 87 ? -9.740 -9.838 15.966 1.00 94.31 87 ALA A O 1
ATOM 669 N N . GLY A 1 88 ? -10.055 -9.456 18.165 1.00 90.88 88 GLY A N 1
ATOM 670 C CA . GLY A 1 88 ? -8.666 -9.122 18.492 1.00 90.88 88 GLY A CA 1
ATOM 671 C C . GLY A 1 88 ? -8.340 -7.625 18.470 1.00 90.88 88 GLY A C 1
ATOM 672 O O . GLY A 1 88 ? -7.266 -7.251 18.942 1.00 90.88 88 GLY A O 1
ATOM 673 N N . ASP A 1 89 ? -9.250 -6.769 17.994 1.00 92.25 89 ASP A N 1
ATOM 674 C CA . ASP A 1 89 ? -9.112 -5.322 18.160 1.00 92.25 89 ASP A CA 1
ATOM 675 C C . ASP A 1 89 ? -9.250 -4.931 19.636 1.00 92.25 89 ASP A C 1
ATOM 677 O O . ASP A 1 89 ? -9.969 -5.566 20.412 1.00 92.25 89 ASP A O 1
ATOM 681 N N . ILE A 1 90 ? -8.578 -3.845 20.022 1.00 90.38 90 ILE A N 1
ATOM 682 C CA . ILE A 1 90 ? -8.692 -3.256 21.357 1.00 90.38 90 ILE A CA 1
ATOM 683 C C . ILE A 1 90 ? -9.330 -1.878 21.216 1.00 90.38 90 ILE A C 1
ATOM 685 O O . ILE A 1 90 ? -8.760 -0.969 20.609 1.00 90.38 90 ILE A O 1
ATOM 689 N N . LEU A 1 91 ? -10.525 -1.727 21.779 1.00 88.56 91 LEU A N 1
ATOM 690 C CA . LEU A 1 91 ? -11.304 -0.499 21.730 1.00 88.56 91 LEU A CA 1
ATOM 691 C C . LEU A 1 91 ? -10.986 0.392 22.930 1.00 88.56 91 LEU A C 1
ATOM 693 O O . LEU A 1 91 ? -11.027 -0.038 24.084 1.00 88.56 91 LEU A O 1
ATOM 697 N N . ASN A 1 92 ? -10.732 1.667 22.646 1.00 88.19 92 ASN A N 1
ATOM 698 C CA . ASN A 1 92 ? -10.640 2.706 23.660 1.00 88.19 92 ASN A CA 1
ATOM 699 C C . ASN A 1 92 ? -11.989 3.421 23.784 1.00 88.19 92 ASN A C 1
ATOM 701 O O . ASN A 1 92 ? -12.426 4.069 22.832 1.00 88.19 92 ASN A O 1
ATOM 705 N N . VAL A 1 93 ? -12.641 3.315 24.941 1.00 85.38 93 VAL A N 1
ATOM 706 C CA . VAL A 1 93 ? -13.963 3.909 25.184 1.00 85.38 93 VAL A CA 1
ATOM 707 C C . VAL A 1 93 ? -13.824 5.061 26.172 1.00 85.38 93 VAL A C 1
ATOM 709 O O . VAL A 1 93 ? -13.451 4.858 27.322 1.00 85.38 93 VAL A O 1
ATOM 712 N N . THR A 1 94 ? -14.151 6.273 25.723 1.00 85.75 94 THR A N 1
ATOM 713 C CA . THR A 1 94 ? -14.115 7.481 26.556 1.00 85.75 94 THR A CA 1
ATOM 714 C C . THR A 1 94 ? -15.520 7.870 26.984 1.00 85.75 94 THR A C 1
ATOM 716 O O . THR A 1 94 ? -16.376 8.139 26.141 1.00 85.75 94 THR A O 1
ATOM 719 N N . ILE A 1 95 ? -15.741 7.947 28.295 1.00 87.12 95 ILE A N 1
ATOM 720 C CA . ILE A 1 95 ? -16.988 8.403 28.908 1.00 87.12 95 ILE A CA 1
ATOM 721 C C . ILE A 1 95 ? -16.703 9.732 29.610 1.00 87.12 95 ILE A C 1
ATOM 723 O O . ILE A 1 95 ? -15.995 9.797 30.616 1.00 87.12 95 ILE A O 1
ATOM 727 N N . TRP A 1 96 ? -17.245 10.808 29.046 1.00 88.94 96 TRP A N 1
ATOM 728 C CA . TRP A 1 96 ? -17.079 12.156 29.585 1.00 88.94 96 TRP A CA 1
ATOM 729 C C . TRP A 1 96 ? -17.661 12.271 30.997 1.00 88.94 96 TRP A C 1
ATOM 731 O O . TRP A 1 96 ? -18.635 11.600 31.328 1.00 88.94 96 TRP A O 1
ATOM 741 N N . ASP A 1 97 ? -17.013 13.094 31.823 1.00 89.00 97 ASP A N 1
ATOM 742 C CA . ASP A 1 97 ? -17.345 13.345 33.234 1.00 89.00 97 ASP A CA 1
ATOM 743 C C . ASP A 1 97 ? -17.338 12.109 34.162 1.00 89.00 97 ASP A C 1
ATOM 745 O O . ASP A 1 97 ? -17.643 12.233 35.345 1.00 89.00 97 ASP A O 1
ATOM 749 N N . HIS A 1 98 ? -16.893 10.947 33.661 1.00 88.88 98 HIS A N 1
ATOM 750 C CA . HIS A 1 98 ? -16.729 9.698 34.415 1.00 88.88 98 HIS A CA 1
ATOM 751 C C . HIS A 1 98 ? -15.333 9.081 34.189 1.00 88.88 98 HIS A C 1
ATOM 753 O O . HIS A 1 98 ? -15.174 8.092 33.453 1.00 88.88 98 HIS A O 1
ATOM 759 N N . PRO A 1 99 ? -14.274 9.651 34.797 1.00 81.62 99 PRO A N 1
ATOM 760 C CA . PRO A 1 99 ? -12.914 9.118 34.687 1.00 81.62 99 PRO A CA 1
ATOM 761 C C . PRO A 1 99 ? -12.782 7.683 35.221 1.00 81.62 99 PRO A C 1
ATOM 763 O O . PRO A 1 99 ? -11.953 6.926 34.715 1.00 81.62 99 PRO A O 1
ATOM 766 N N . GLU A 1 100 ? -13.624 7.286 36.178 1.00 79.81 100 GLU A N 1
ATOM 767 C CA . GLU A 1 100 ? -13.683 5.938 36.749 1.00 79.81 100 GLU A CA 1
ATOM 768 C C . GLU A 1 100 ? -14.059 4.844 35.735 1.00 79.81 100 GLU A C 1
ATOM 770 O O . GLU A 1 100 ? -13.733 3.679 35.958 1.00 79.81 100 GLU A O 1
ATOM 775 N N . LEU A 1 101 ? -14.693 5.208 34.613 1.00 79.00 101 LEU A N 1
ATOM 776 C CA . LEU A 1 101 ? -15.044 4.282 33.530 1.00 79.00 101 LEU A CA 1
ATOM 777 C C . LEU A 1 101 ? -14.175 4.459 32.274 1.00 79.00 101 LEU A C 1
ATOM 779 O O . LEU A 1 101 ? -14.026 3.515 31.505 1.00 79.00 101 LEU A O 1
ATOM 783 N N . THR A 1 102 ? -13.587 5.642 32.067 1.00 74.94 102 THR A N 1
ATOM 784 C CA . THR A 1 102 ? -12.708 5.925 30.914 1.00 74.94 102 THR A CA 1
ATOM 785 C C . THR A 1 102 ? -11.318 5.316 31.079 1.00 74.94 102 THR A C 1
ATOM 787 O O . THR A 1 102 ? -10.726 4.844 30.112 1.00 74.94 102 THR A O 1
ATOM 790 N N . ILE A 1 103 ? -10.766 5.347 32.297 1.00 68.50 103 ILE A N 1
ATOM 791 C CA . ILE A 1 103 ? -9.420 4.833 32.571 1.00 68.50 103 ILE A CA 1
ATOM 792 C C . ILE A 1 103 ? -9.456 3.954 33.825 1.00 68.50 103 ILE A C 1
ATOM 794 O O . ILE A 1 103 ? -8.918 4.339 34.868 1.00 68.50 103 ILE A O 1
ATOM 798 N N . PRO A 1 104 ? -10.065 2.754 33.750 1.00 61.59 104 PRO A N 1
ATOM 799 C CA . PRO A 1 104 ? -10.233 1.894 34.922 1.00 61.59 104 PRO A CA 1
ATOM 800 C C . PRO A 1 104 ? -8.890 1.486 35.556 1.00 61.59 104 PRO A C 1
ATOM 802 O O . PRO A 1 104 ? -8.829 1.220 36.753 1.00 61.59 104 PRO A O 1
ATOM 805 N N . ALA A 1 105 ? -7.799 1.481 34.778 1.00 61.66 105 ALA A N 1
ATOM 806 C CA . ALA A 1 105 ? -6.444 1.143 35.226 1.00 61.66 105 ALA A CA 1
ATOM 807 C C . ALA A 1 105 ? -5.541 2.362 35.538 1.00 61.66 105 ALA A C 1
ATOM 809 O O . ALA A 1 105 ? -4.344 2.192 35.784 1.00 61.66 105 ALA A O 1
ATOM 810 N N . GLY A 1 106 ? -6.089 3.584 35.544 1.00 62.06 106 GLY A N 1
ATOM 811 C CA . GLY A 1 106 ? -5.339 4.826 35.765 1.00 62.06 106 GLY A CA 1
ATOM 812 C C . GLY A 1 106 ? -4.522 5.307 34.554 1.00 62.06 106 GLY A C 1
ATOM 813 O O . GLY A 1 106 ? -4.249 4.569 33.612 1.00 62.06 106 GLY A O 1
ATOM 814 N N . SER A 1 107 ? -4.112 6.578 34.575 1.00 65.38 107 SER A N 1
ATOM 815 C CA . SER A 1 107 ? -3.502 7.301 33.439 1.00 65.38 107 SER A CA 1
ATOM 816 C C . SER A 1 107 ? -2.137 6.780 32.961 1.00 65.38 107 SER A C 1
ATOM 818 O O . SER A 1 107 ? -1.610 7.273 31.967 1.00 65.38 107 SER A O 1
ATOM 820 N N . TYR A 1 108 ? -1.549 5.806 33.659 1.00 64.62 108 TYR A N 1
ATOM 821 C CA . TYR A 1 108 ? -0.215 5.271 33.371 1.00 64.62 108 TYR A CA 1
ATOM 822 C C . TYR A 1 108 ? -0.214 4.080 32.402 1.00 64.62 108 TYR A C 1
ATOM 824 O O . TYR A 1 108 ? 0.861 3.614 32.023 1.00 64.62 108 TYR A O 1
ATOM 832 N N . ARG A 1 109 ? -1.385 3.570 32.003 1.00 65.88 109 ARG A N 1
ATOM 833 C CA . ARG A 1 109 ? -1.515 2.438 31.073 1.00 65.88 109 ARG A CA 1
ATOM 834 C C . ARG A 1 109 ? -2.072 2.903 29.732 1.00 65.88 109 ARG A C 1
ATOM 836 O O . ARG A 1 109 ? -2.930 3.778 29.667 1.00 65.88 109 ARG A O 1
ATOM 843 N N . SER A 1 110 ? -1.528 2.346 28.651 1.00 70.38 110 SER A N 1
ATOM 844 C CA . SER A 1 110 ? -1.965 2.663 27.287 1.00 70.38 110 SER A CA 1
ATOM 845 C C . SER A 1 110 ? -3.303 1.992 26.975 1.00 70.38 110 SER A C 1
ATOM 847 O O . SER A 1 110 ? -3.603 0.925 27.509 1.00 70.38 110 SER A O 1
ATOM 849 N N . ALA A 1 111 ? -4.085 2.562 26.056 1.00 69.56 111 ALA A N 1
ATOM 850 C CA . ALA A 1 111 ? -5.353 1.968 25.633 1.00 69.56 111 ALA A CA 1
ATOM 851 C C . ALA A 1 111 ? -5.190 0.557 25.031 1.00 69.56 111 ALA A C 1
ATOM 853 O O . ALA A 1 111 ? -6.103 -0.248 25.121 1.00 69.56 111 ALA A O 1
ATOM 854 N N . SER A 1 112 ? -4.017 0.215 24.487 1.00 74.44 112 SER A N 1
ATOM 855 C CA . SER A 1 112 ? -3.696 -1.154 24.055 1.00 74.44 112 SER A CA 1
ATOM 856 C C . SER A 1 112 ? -3.485 -2.139 25.210 1.00 74.44 112 SER A C 1
ATOM 858 O O . SER A 1 112 ? -3.566 -3.341 25.005 1.00 74.44 112 SER A O 1
ATOM 860 N N . GLU A 1 113 ? -3.177 -1.659 26.416 1.00 70.19 113 GLU A N 1
ATOM 861 C CA . GLU A 1 113 ? -2.915 -2.507 27.587 1.00 70.19 113 GLU A CA 1
ATOM 862 C C . GLU A 1 113 ? -4.139 -2.620 28.509 1.00 70.19 113 GLU A C 1
ATOM 864 O O . GLU A 1 113 ? -4.318 -3.643 29.163 1.00 70.19 113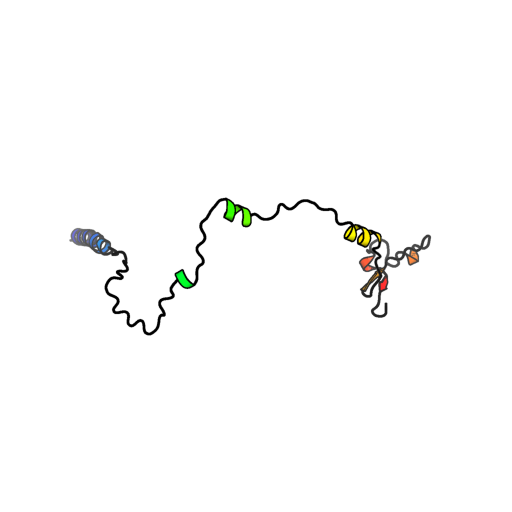 GLU A O 1
ATOM 869 N N . SER A 1 114 ? -4.995 -1.593 28.546 1.00 71.19 114 SER A N 1
ATOM 870 C CA . SER A 1 114 ? -6.176 -1.539 29.422 1.00 71.19 114 SER A CA 1
ATOM 871 C C . SER A 1 114 ? -7.503 -1.262 28.704 1.00 71.19 114 SER A C 1
ATOM 873 O O . SER A 1 114 ? -8.491 -0.954 29.368 1.00 71.19 114 SER A O 1
ATOM 875 N N . GLY A 1 115 ? -7.528 -1.302 27.371 1.00 78.62 115 GLY A N 1
ATOM 876 C CA . GLY A 1 115 ? -8.749 -1.144 26.578 1.00 78.62 115 GLY A CA 1
ATOM 877 C C . GLY A 1 115 ? -9.596 -2.416 26.531 1.00 78.62 115 GLY A C 1
ATOM 878 O O . GLY A 1 115 ? -9.209 -3.469 27.042 1.00 78.62 115 GLY A O 1
ATOM 879 N N . ASN A 1 116 ? -10.770 -2.319 25.910 1.00 84.94 116 ASN A N 1
ATOM 880 C CA . ASN A 1 116 ? -11.698 -3.440 25.805 1.00 84.94 116 ASN A CA 1
ATOM 881 C C . ASN A 1 116 ? -11.357 -4.318 24.595 1.00 84.94 116 ASN A C 1
ATOM 883 O O . ASN A 1 116 ? -11.306 -3.819 23.473 1.00 84.94 116 ASN A O 1
ATOM 887 N N . TRP A 1 117 ? -11.148 -5.613 24.814 1.00 88.81 117 TRP A N 1
ATOM 888 C CA . TRP A 1 117 ? -10.829 -6.562 23.749 1.00 88.81 117 TRP A CA 1
ATOM 889 C C . TRP A 1 117 ? -12.097 -7.026 23.041 1.00 88.81 117 TRP A C 1
ATOM 891 O O . TRP A 1 117 ? -13.063 -7.424 23.693 1.00 88.81 117 TRP A O 1
ATOM 901 N N . VAL A 1 118 ? -12.074 -7.034 21.711 1.00 91.38 118 VAL A N 1
ATOM 902 C CA . VAL A 1 118 ? -13.119 -7.677 20.911 1.00 91.38 118 VAL A CA 1
ATOM 903 C C . VAL A 1 118 ? -12.858 -9.178 20.924 1.00 91.38 118 VAL A C 1
ATOM 905 O O . VAL A 1 118 ? -11.820 -9.651 20.449 1.00 91.38 118 VAL A O 1
ATOM 908 N N . LEU A 1 119 ? -13.782 -9.919 21.529 1.00 90.44 119 LEU A N 1
ATOM 909 C CA . LEU A 1 119 ? -13.687 -11.363 21.701 1.00 90.44 119 LEU A CA 1
ATOM 910 C C . LEU A 1 119 ? -13.940 -12.089 20.366 1.00 90.44 119 LEU A C 1
ATOM 912 O O . LEU A 1 119 ? -14.236 -11.485 19.337 1.00 90.44 119 LEU A O 1
ATOM 916 N N . ALA A 1 120 ? -13.752 -13.410 20.357 1.00 88.69 120 ALA A N 1
ATOM 917 C CA . ALA A 1 120 ? -13.847 -14.218 19.137 1.00 88.69 120 ALA A CA 1
ATOM 918 C C . ALA A 1 120 ? -15.264 -14.267 18.529 1.00 88.69 120 ALA A C 1
ATOM 920 O O . ALA A 1 120 ? -15.414 -14.655 17.370 1.00 88.69 120 ALA A O 1
ATOM 921 N N . ASP A 1 121 ? -16.284 -13.907 19.304 1.00 86.25 121 ASP A N 1
ATOM 922 C CA . ASP A 1 121 ? -17.688 -13.810 18.905 1.00 86.25 121 ASP A CA 1
ATOM 923 C C . ASP A 1 121 ? -18.069 -12.458 18.274 1.00 86.25 121 ASP A C 1
ATOM 925 O O . ASP A 1 121 ? -19.171 -12.352 17.729 1.00 86.25 121 ASP A O 1
ATOM 929 N N . GLY A 1 122 ? -17.139 -11.495 18.238 1.00 76.94 122 GLY A N 1
ATOM 930 C CA . GLY A 1 122 ? -17.343 -10.152 17.678 1.00 76.94 122 GLY A CA 1
ATOM 931 C C . GLY A 1 122 ? -18.068 -9.215 18.631 1.00 76.94 122 GLY A C 1
ATOM 932 O O . GLY A 1 122 ? -18.754 -8.308 18.111 1.00 76.94 122 GLY A O 1
#

Foldseek 3Di:
DVVVVVVVVVVVVVVVVVPDDDDDDDDDPPDPPPPPPDPPPPPVVVVDDDDDPDPVVVVVPDDPDDDDDDDVVVVVCVVVDDDDDDAFDFDQDDDPPCPCVNCVPDPPDDSNGPGDGRHNVD

Sequence (122 aa):
MKHYKKLLVAVALPVILAGCTVPGAYLNLDDTNDSANNTETIDILERVNVYPLTADKMASYKAPRLSARINPELDAKLAAYEYRVGAGDILNVTIWDHPELTIPAGSYRSASESGNWVLADG